Protein AF-A0A1G5U109-F1 (afdb_monomer_lite)

pLDDT: mean 75.83, std 15.38, range [36.56, 93.19]

Radius of gyration: 20.6 Å; chains: 1; bounding box: 77×35×46 Å

Foldseek 3Di:
DDPPDDDADQQFDLWPDCVRPVPTDDDVPDDDDPVNVVVSVVRGHDLVRRDPVRLVVLQVCLQVAQEAEAADDDPPVSVLPSRFPADPPDAARNHAYEYEDAPDDPVSVVVSLVSCCNRRNYDSVRHYYDHDHRVVCCVVCVVVVPDDDDDPPPPDDDDDDDD

Sequence (163 aa):
MVKGIEIYHPYGMVESLPFICQERGVGFGATLHATKLMDLTSQIKTFAEETDEGSSGIRKRIKEARQLVFLGFAFHPMNMELLLPSFATVGVTDSRVFAATSGLSSSDKEIISKDLVARGGLDEQNVELASSTCARFFRDYRRTLFFVRSRKKVFGVPSVGGA

Secondary structure (DSSP, 8-state):
--TT-----TTB-SS--TTT-TTSPPPTTPPPPHHHHHHHHTTBPPGGG--HHHHHHHHHHHHH-SEEEE-SS---HHHHHHHSPSS--S--B--EEEEE-TT--HHHHHHHHHHHHHHHTB-GGGEEEESS-HHHHHHHHHHHHH-----------------

Structure (mmCIF, N/CA/C/O backbone):
data_AF-A0A1G5U109-F1
#
_entry.id   AF-A0A1G5U109-F1
#
loop_
_atom_site.group_PDB
_atom_site.id
_atom_site.type_symbol
_atom_site.label_atom_id
_atom_site.label_alt_id
_atom_site.label_comp_id
_atom_site.label_asym_id
_atom_site.label_entity_id
_atom_site.label_seq_id
_atom_site.pdbx_PDB_ins_code
_atom_site.Cartn_x
_atom_site.Cartn_y
_atom_site.Cartn_z
_atom_site.occupancy
_atom_site.B_iso_or_equiv
_atom_site.auth_seq_id
_atom_site.auth_comp_id
_atom_site.auth_asym_id
_atom_site.auth_atom_id
_atom_site.pdbx_PDB_model_num
ATOM 1 N N . MET A 1 1 ? 2.000 -23.331 -5.065 1.00 43.34 1 MET A N 1
ATOM 2 C CA . MET A 1 1 ? 1.536 -22.348 -6.068 1.00 43.34 1 MET A CA 1
ATOM 3 C C . MET A 1 1 ? 0.267 -21.705 -5.530 1.00 43.34 1 MET A C 1
ATOM 5 O O . MET A 1 1 ? -0.640 -22.453 -5.185 1.00 43.34 1 MET A O 1
ATOM 9 N N . VAL A 1 2 ? 0.193 -20.379 -5.392 1.00 46.53 2 VAL A N 1
ATOM 10 C CA . VAL A 1 2 ? -1.056 -19.728 -4.956 1.00 46.53 2 VAL A CA 1
ATOM 11 C C . VAL A 1 2 ? -1.860 -19.374 -6.206 1.00 46.53 2 VAL A C 1
ATOM 13 O O . VAL A 1 2 ? -1.650 -18.332 -6.815 1.00 46.53 2 VAL A O 1
ATOM 16 N N . LYS A 1 3 ? -2.713 -20.298 -6.658 1.00 55.03 3 LYS A N 1
ATOM 17 C CA . LYS A 1 3 ? -3.695 -20.013 -7.715 1.00 55.03 3 LYS A CA 1
ATOM 18 C C . LYS A 1 3 ? -4.796 -19.120 -7.124 1.00 55.03 3 LYS A C 1
ATOM 20 O O . LYS A 1 3 ? -5.224 -19.369 -6.001 1.00 55.03 3 LYS A O 1
ATOM 25 N N . GLY A 1 4 ? -5.252 -18.113 -7.873 1.00 72.31 4 GLY A N 1
ATOM 26 C CA . GLY A 1 4 ? -6.389 -17.262 -7.483 1.00 72.31 4 GLY A CA 1
ATOM 27 C C . GLY A 1 4 ? -6.050 -15.913 -6.835 1.00 72.31 4 GLY A C 1
ATOM 28 O O . GLY A 1 4 ? -6.930 -15.325 -6.216 1.00 72.31 4 GLY A O 1
ATOM 29 N N . ILE A 1 5 ? -4.813 -15.415 -6.962 1.00 80.88 5 ILE A N 1
ATOM 30 C CA . ILE A 1 5 ? -4.470 -14.028 -6.602 1.00 80.88 5 ILE A CA 1
ATOM 31 C C . ILE A 1 5 ? -4.569 -13.155 -7.854 1.00 80.88 5 ILE A C 1
ATOM 33 O O . ILE A 1 5 ? -3.919 -13.439 -8.858 1.00 80.88 5 ILE A O 1
ATOM 37 N N . GLU A 1 6 ? -5.364 -12.092 -7.774 1.00 83.88 6 GLU A N 1
ATOM 38 C CA . GLU A 1 6 ? -5.406 -11.026 -8.776 1.00 83.88 6 GLU A CA 1
ATOM 39 C C . GLU A 1 6 ? -4.300 -10.009 -8.455 1.00 83.88 6 GLU A C 1
ATOM 41 O O . GLU A 1 6 ? -4.224 -9.513 -7.329 1.00 83.88 6 GLU A O 1
ATOM 46 N N . ILE A 1 7 ? -3.412 -9.741 -9.415 1.00 83.44 7 ILE A N 1
ATOM 47 C CA . ILE A 1 7 ? -2.282 -8.817 -9.249 1.00 83.44 7 ILE A CA 1
ATOM 48 C C . ILE A 1 7 ? -2.497 -7.627 -10.178 1.00 83.44 7 ILE A C 1
ATOM 50 O O . ILE A 1 7 ? -2.664 -7.799 -11.383 1.00 83.44 7 ILE A O 1
ATOM 54 N N . TYR A 1 8 ? -2.466 -6.426 -9.607 1.00 84.44 8 TYR A N 1
ATOM 55 C CA . TYR A 1 8 ? -2.546 -5.177 -10.352 1.00 84.44 8 TYR A CA 1
ATOM 56 C C . TYR A 1 8 ? -1.155 -4.555 -10.495 1.00 84.44 8 TYR A C 1
ATOM 58 O O . TYR A 1 8 ? -0.372 -4.540 -9.544 1.00 84.44 8 TYR A O 1
ATOM 66 N N . HIS A 1 9 ? -0.873 -4.008 -11.677 1.00 83.50 9 HIS A N 1
ATOM 67 C CA . HIS A 1 9 ? 0.390 -3.352 -12.015 1.00 83.50 9 HIS A CA 1
ATOM 68 C C . HIS A 1 9 ? 0.122 -1.895 -12.434 1.00 83.50 9 HIS A C 1
ATOM 70 O O . HIS A 1 9 ? 0.058 -1.622 -13.633 1.00 83.50 9 HIS A O 1
ATOM 76 N N . PRO A 1 10 ? -0.086 -0.963 -11.479 1.00 77.56 10 PRO A N 1
ATOM 77 C CA . PRO A 1 10 ? -0.454 0.419 -11.802 1.00 77.56 10 PRO A CA 1
ATOM 78 C C . PRO A 1 10 ? 0.566 1.108 -12.717 1.00 77.56 10 PRO A C 1
ATOM 80 O O . PRO A 1 10 ? 0.202 1.698 -13.728 1.00 77.56 10 PRO A O 1
ATOM 83 N N . TYR A 1 11 ? 1.853 0.908 -12.427 1.00 79.56 11 TYR A N 1
ATOM 84 C CA . TYR A 1 11 ? 2.975 1.425 -13.217 1.00 79.56 11 TYR A CA 1
ATOM 85 C C . TYR A 1 11 ? 3.353 0.529 -14.404 1.00 79.56 11 TYR A C 1
ATOM 87 O O . TYR A 1 11 ? 4.442 0.644 -14.962 1.00 79.56 11 TYR A O 1
ATOM 95 N N . GLY A 1 12 ? 2.470 -0.390 -14.790 1.00 78.25 12 GLY A N 1
ATOM 96 C CA . GLY A 1 12 ? 2.745 -1.364 -15.832 1.00 78.25 12 GLY A CA 1
ATOM 97 C C . GLY A 1 12 ? 3.733 -2.453 -15.407 1.00 78.25 12 GLY A C 1
ATOM 98 O O . GLY A 1 12 ? 4.039 -2.645 -14.227 1.00 78.25 12 GLY A O 1
ATOM 99 N N . MET A 1 13 ? 4.179 -3.230 -16.385 1.00 76.06 13 MET A N 1
ATOM 100 C CA . MET A 1 13 ? 4.967 -4.441 -16.180 1.00 76.06 13 MET A CA 1
ATOM 101 C C . MET A 1 13 ? 6.058 -4.498 -17.239 1.00 76.06 13 MET A C 1
ATOM 103 O O . MET A 1 13 ? 5.777 -4.335 -18.414 1.00 76.06 13 MET A O 1
ATOM 107 N N . VAL A 1 14 ? 7.295 -4.765 -16.828 1.00 75.12 14 VAL A N 1
ATOM 108 C CA . VAL A 1 14 ? 8.406 -4.929 -17.775 1.00 75.12 14 VAL A CA 1
ATOM 109 C C . VAL A 1 14 ? 8.291 -6.272 -18.497 1.00 75.12 14 VAL A C 1
ATOM 111 O O . VAL A 1 14 ? 8.303 -6.324 -19.716 1.00 75.12 14 VAL A O 1
ATOM 114 N N . GLU A 1 15 ? 8.140 -7.359 -17.742 1.00 72.50 15 GLU A N 1
ATOM 115 C CA . GLU A 1 15 ? 7.881 -8.709 -18.246 1.00 72.50 15 GLU A CA 1
ATOM 116 C C . GLU A 1 15 ? 7.134 -9.506 -17.173 1.00 72.50 15 GLU A C 1
ATOM 118 O O . GLU A 1 15 ? 7.148 -9.165 -15.983 1.00 72.50 15 GLU A O 1
ATOM 123 N N . SER A 1 16 ? 6.518 -10.612 -17.584 1.00 69.88 16 SER A N 1
ATOM 124 C CA . SER A 1 16 ? 5.979 -11.578 -16.627 1.00 69.88 16 SER A CA 1
ATOM 125 C C . SER A 1 16 ? 7.098 -12.164 -15.768 1.00 69.88 16 SER A C 1
ATOM 127 O O . SER A 1 16 ? 8.177 -12.492 -16.263 1.00 69.88 16 SER A O 1
ATOM 129 N N . LEU A 1 17 ? 6.837 -12.335 -14.469 1.00 68.75 17 LEU A N 1
ATOM 130 C CA . LEU A 1 17 ? 7.807 -12.971 -13.579 1.00 68.75 17 LEU A CA 1
ATOM 131 C C . LEU A 1 17 ? 8.136 -14.382 -14.107 1.00 68.75 17 LEU A C 1
ATOM 133 O O . LEU A 1 17 ? 7.219 -15.071 -14.563 1.00 68.75 17 LEU A O 1
ATOM 137 N N . PRO A 1 18 ? 9.391 -14.861 -14.010 1.00 63.91 18 PRO A N 1
ATOM 138 C CA . PRO A 1 18 ? 9.800 -16.142 -14.602 1.00 63.91 18 PRO A CA 1
ATOM 139 C C . PRO A 1 18 ? 8.983 -17.344 -14.108 1.00 63.91 18 PRO A C 1
ATOM 141 O O . PRO A 1 18 ? 8.821 -18.336 -14.809 1.00 63.91 18 PRO A O 1
ATOM 144 N N . PHE A 1 19 ? 8.441 -17.253 -12.892 1.00 65.94 19 PHE A N 1
ATOM 145 C CA . PHE A 1 19 ? 7.576 -18.271 -12.294 1.00 65.94 19 PHE A CA 1
ATOM 146 C C . PHE A 1 19 ? 6.082 -18.115 -12.647 1.00 65.94 19 PHE A C 1
ATOM 148 O O . PHE A 1 19 ? 5.278 -18.959 -12.258 1.00 65.94 19 PHE A O 1
ATOM 155 N N . ILE A 1 20 ? 5.708 -17.041 -13.349 1.00 64.94 20 ILE A N 1
ATOM 156 C CA . ILE A 1 20 ? 4.374 -16.791 -13.917 1.00 64.94 20 ILE A CA 1
ATOM 157 C C . ILE A 1 20 ? 4.364 -17.163 -15.405 1.00 64.94 20 ILE A C 1
ATOM 159 O O . ILE A 1 20 ? 3.431 -17.821 -15.854 1.00 64.94 20 ILE A O 1
ATOM 163 N N . CYS A 1 21 ? 5.405 -16.791 -16.158 1.00 61.16 21 CYS A N 1
ATOM 164 C CA . CYS A 1 21 ? 5.563 -17.153 -17.566 1.00 61.16 21 CYS A CA 1
ATOM 165 C C . CYS A 1 21 ? 7.049 -17.372 -17.887 1.00 61.16 21 CYS A C 1
ATOM 167 O O . CYS A 1 21 ? 7.840 -16.431 -17.853 1.00 61.16 21 CYS A O 1
ATOM 169 N N . GLN A 1 22 ? 7.432 -18.616 -18.188 1.00 59.34 22 GLN A N 1
ATOM 170 C CA . GLN A 1 22 ? 8.835 -18.991 -18.418 1.00 59.34 22 GLN A CA 1
ATOM 171 C C . GLN A 1 22 ? 9.372 -18.552 -19.789 1.00 59.34 22 GLN A C 1
ATOM 173 O O . GLN A 1 22 ? 10.582 -18.472 -19.966 1.00 59.34 22 GLN A O 1
ATOM 178 N N . GLU A 1 23 ? 8.499 -18.239 -20.748 1.00 59.47 23 GLU A N 1
ATOM 179 C CA . GLU A 1 23 ? 8.894 -18.055 -22.153 1.00 59.47 23 GLU A CA 1
ATOM 180 C C . GLU A 1 23 ? 9.241 -16.609 -22.540 1.00 59.47 23 GLU A C 1
ATOM 182 O O . GLU A 1 23 ? 9.745 -16.381 -23.636 1.00 59.47 23 GLU A O 1
ATOM 187 N N . ARG A 1 24 ? 8.974 -15.616 -21.676 1.00 61.84 24 ARG A N 1
ATOM 188 C CA . ARG A 1 24 ? 9.117 -14.186 -22.035 1.00 61.84 24 ARG A CA 1
ATOM 189 C C . ARG A 1 24 ? 10.057 -13.374 -21.140 1.00 61.84 24 ARG A C 1
ATOM 191 O O . ARG A 1 24 ? 10.303 -12.210 -21.417 1.00 61.84 24 ARG A O 1
ATOM 198 N N . GLY A 1 25 ? 10.641 -13.971 -20.104 1.00 67.38 25 GLY A N 1
ATOM 199 C CA . GLY A 1 25 ? 11.521 -13.247 -19.184 1.00 67.38 25 GLY A CA 1
ATOM 200 C C . GLY A 1 25 ? 12.867 -12.857 -19.807 1.00 67.38 25 GLY A C 1
ATOM 201 O O . GLY A 1 25 ? 13.538 -13.682 -20.423 1.00 67.38 25 GLY A O 1
ATOM 202 N N . VAL A 1 26 ? 13.308 -11.618 -19.581 1.00 74.88 26 VAL A N 1
ATOM 203 C CA . VAL A 1 26 ? 14.705 -11.226 -19.813 1.00 74.88 26 VAL A CA 1
ATOM 204 C C . VAL A 1 26 ? 15.536 -11.595 -18.588 1.00 74.88 26 VAL A C 1
ATOM 206 O O . VAL A 1 26 ? 15.215 -11.200 -17.466 1.00 74.88 26 VAL A O 1
ATOM 209 N N . GLY A 1 27 ? 16.615 -12.349 -18.797 1.00 74.38 27 GLY A N 1
ATOM 210 C CA . GLY A 1 27 ? 17.556 -12.693 -17.733 1.00 74.38 27 GLY A CA 1
ATOM 211 C C . GLY A 1 27 ? 18.266 -11.460 -17.172 1.00 74.38 27 GLY A C 1
ATOM 212 O O . GLY A 1 27 ? 18.607 -10.531 -17.904 1.00 74.38 27 GLY A O 1
ATOM 213 N N . PHE A 1 28 ? 18.525 -11.453 -15.865 1.00 77.12 28 PHE A N 1
ATOM 214 C CA . PHE A 1 28 ? 19.318 -10.393 -15.248 1.00 77.12 28 PHE A CA 1
ATOM 215 C C . PHE A 1 28 ? 20.715 -10.328 -15.888 1.00 77.12 28 PHE A C 1
ATOM 217 O O . PHE A 1 28 ? 21.387 -11.350 -16.010 1.00 77.12 28 PHE A O 1
ATOM 224 N N . GLY A 1 29 ? 21.140 -9.135 -16.311 1.00 81.25 29 GLY A N 1
ATOM 225 C CA . GLY A 1 29 ? 22.421 -8.933 -16.997 1.00 81.25 29 GLY A CA 1
ATOM 226 C C . GLY A 1 29 ? 22.456 -9.397 -18.459 1.00 81.25 29 GLY A C 1
ATOM 227 O O . GLY A 1 29 ? 23.524 -9.381 -19.066 1.00 81.25 29 GLY A O 1
ATOM 228 N N . ALA A 1 30 ? 21.323 -9.803 -19.040 1.00 83.44 30 ALA A N 1
ATOM 229 C CA . ALA A 1 30 ? 21.264 -10.168 -20.450 1.00 83.44 30 ALA A CA 1
ATOM 230 C C . ALA A 1 30 ? 21.529 -8.955 -21.355 1.00 83.44 30 ALA A C 1
ATOM 232 O O . ALA A 1 30 ? 21.052 -7.846 -21.108 1.00 83.44 30 ALA A O 1
ATOM 233 N N . THR A 1 31 ? 22.257 -9.181 -22.446 1.00 85.25 31 THR A N 1
ATOM 234 C CA . THR A 1 31 ? 22.422 -8.184 -23.504 1.00 85.25 31 THR A CA 1
ATOM 235 C C . THR A 1 31 ? 21.156 -8.141 -24.351 1.00 85.25 31 THR A C 1
ATOM 237 O O . THR A 1 31 ? 20.778 -9.134 -24.969 1.00 85.25 31 THR A O 1
ATOM 240 N N . LEU A 1 32 ? 20.493 -6.987 -24.370 1.00 84.31 32 LEU A N 1
ATOM 241 C CA . LEU A 1 32 ? 19.276 -6.768 -25.142 1.00 84.31 32 LEU A CA 1
ATOM 242 C C . LEU A 1 32 ? 19.555 -5.963 -26.408 1.00 84.31 32 LEU A C 1
ATOM 244 O O . LEU A 1 32 ? 20.345 -5.020 -26.403 1.00 84.31 32 LEU A O 1
ATOM 248 N N . HIS A 1 33 ? 18.837 -6.295 -27.478 1.00 85.50 33 HIS A N 1
ATOM 249 C CA . HIS A 1 33 ? 18.759 -5.437 -28.655 1.00 85.50 33 HIS A CA 1
ATOM 250 C C . HIS A 1 33 ? 17.873 -4.215 -28.385 1.00 85.50 33 HIS A C 1
ATOM 252 O O . HIS A 1 33 ? 16.908 -4.289 -27.621 1.00 85.50 33 HIS A O 1
ATOM 258 N N . ALA A 1 34 ? 18.181 -3.102 -29.058 1.00 85.94 34 ALA A N 1
ATOM 259 C CA . ALA A 1 34 ? 17.488 -1.825 -28.886 1.00 85.94 34 ALA A CA 1
ATOM 260 C C . ALA A 1 34 ? 15.965 -1.933 -29.072 1.00 85.94 34 ALA A C 1
ATOM 262 O O . ALA A 1 34 ? 15.216 -1.343 -28.303 1.00 85.94 34 ALA A O 1
ATOM 263 N N . THR A 1 35 ? 15.505 -2.739 -30.030 1.00 85.12 35 THR A N 1
ATOM 264 C CA . THR A 1 35 ? 14.075 -2.977 -30.284 1.00 85.12 35 THR A CA 1
ATOM 265 C C . THR A 1 35 ? 13.374 -3.599 -29.079 1.00 85.12 35 THR A C 1
ATOM 267 O O . THR A 1 35 ? 12.384 -3.062 -28.596 1.00 85.12 35 THR A O 1
ATOM 270 N N . LYS A 1 36 ? 13.949 -4.665 -28.510 1.00 82.31 36 LYS A N 1
ATOM 271 C CA . LYS A 1 36 ? 13.405 -5.317 -27.313 1.00 82.31 36 LYS A CA 1
ATOM 272 C C . LYS A 1 36 ? 13.441 -4.385 -26.102 1.00 82.31 36 LYS A C 1
ATOM 274 O O . LYS A 1 36 ? 12.520 -4.414 -25.298 1.00 82.31 36 LYS A O 1
ATOM 279 N N . LEU A 1 37 ? 14.469 -3.545 -25.965 1.00 85.25 37 LEU A N 1
ATOM 280 C CA . LEU A 1 37 ? 14.509 -2.545 -24.897 1.00 85.25 37 LEU A CA 1
ATOM 281 C C . LEU A 1 37 ? 13.372 -1.524 -25.045 1.00 85.25 37 LEU A C 1
ATOM 283 O O . LEU A 1 37 ? 12.691 -1.244 -24.062 1.00 85.25 37 LEU A O 1
ATOM 287 N N . MET A 1 38 ? 13.130 -1.024 -26.261 1.00 85.19 38 MET A N 1
ATOM 288 C CA . MET A 1 38 ? 12.021 -0.105 -26.529 1.00 85.19 38 MET A CA 1
ATOM 289 C C . MET A 1 38 ? 10.669 -0.739 -26.182 1.00 85.19 38 MET A C 1
ATOM 291 O O . MET A 1 38 ? 9.893 -0.132 -25.440 1.00 85.19 38 MET A O 1
ATOM 295 N N . ASP A 1 39 ? 10.431 -1.984 -26.604 1.00 83.75 39 ASP A N 1
ATOM 296 C CA . ASP A 1 39 ? 9.198 -2.720 -26.292 1.00 83.75 39 ASP A CA 1
ATOM 297 C C . ASP A 1 39 ? 8.969 -2.848 -24.779 1.00 83.75 39 ASP A C 1
ATOM 299 O O . ASP A 1 39 ? 7.856 -2.662 -24.290 1.00 83.75 39 ASP A O 1
ATOM 303 N N . LEU A 1 40 ? 10.022 -3.137 -24.011 1.00 83.00 40 LEU A N 1
ATOM 304 C CA . LEU A 1 40 ? 9.948 -3.257 -22.552 1.00 83.00 40 LEU A CA 1
ATOM 305 C C . LEU A 1 40 ? 9.671 -1.914 -21.881 1.00 83.00 40 LEU A C 1
ATOM 307 O O . LEU A 1 40 ? 8.834 -1.829 -20.985 1.00 83.00 40 LEU A O 1
ATOM 311 N N . THR A 1 41 ? 10.352 -0.856 -22.324 1.00 83.81 41 THR A N 1
ATOM 312 C CA . THR A 1 41 ? 10.158 0.485 -21.758 1.00 83.81 41 THR A CA 1
ATOM 313 C C . THR A 1 41 ? 8.758 1.026 -22.028 1.00 83.81 41 THR A C 1
ATOM 315 O O . THR A 1 41 ? 8.198 1.673 -21.153 1.00 83.81 41 THR A O 1
ATOM 318 N N . SER A 1 42 ? 8.152 0.688 -23.172 1.00 81.25 42 SER A N 1
ATOM 319 C CA . SER A 1 42 ? 6.786 1.111 -23.520 1.00 81.25 42 SER A CA 1
ATOM 320 C C . SER A 1 42 ? 5.693 0.518 -22.620 1.00 81.25 42 SER A C 1
ATOM 322 O O . SER A 1 42 ? 4.571 1.018 -22.594 1.00 81.25 42 SER A O 1
ATOM 324 N N . GLN A 1 43 ? 6.009 -0.547 -21.876 1.00 79.88 43 GLN A N 1
ATOM 325 C CA . GLN A 1 43 ? 5.081 -1.201 -20.953 1.00 79.88 43 GLN A CA 1
ATOM 326 C C . GLN A 1 43 ? 5.177 -0.658 -19.522 1.00 79.88 43 GLN A C 1
ATOM 328 O O . GLN A 1 43 ? 4.348 -1.014 -18.681 1.00 79.88 43 GLN A O 1
ATOM 333 N N . ILE A 1 44 ? 6.171 0.187 -19.234 1.00 79.75 44 ILE A N 1
ATOM 334 C CA . ILE A 1 44 ? 6.283 0.905 -17.967 1.00 79.75 44 ILE A CA 1
ATOM 335 C C . ILE A 1 44 ? 5.482 2.192 -18.109 1.00 79.75 44 ILE A C 1
ATOM 337 O O . ILE A 1 44 ? 5.729 2.985 -19.012 1.00 79.75 44 ILE A O 1
ATOM 341 N N . LYS A 1 45 ? 4.541 2.409 -17.198 1.00 74.75 45 LYS A N 1
ATOM 342 C CA . LYS A 1 45 ? 3.801 3.665 -17.110 1.00 74.75 45 LYS A CA 1
ATOM 343 C C . LYS A 1 45 ? 4.461 4.560 -16.081 1.00 74.75 45 LYS A C 1
ATOM 345 O O . LYS A 1 45 ? 4.731 4.132 -14.956 1.00 74.75 45 LYS A O 1
ATOM 350 N N . THR A 1 46 ? 4.696 5.807 -16.454 1.00 69.12 46 THR A N 1
ATOM 351 C CA . THR A 1 46 ? 5.094 6.837 -15.498 1.00 69.12 46 THR A CA 1
ATOM 352 C C . THR A 1 46 ? 3.860 7.419 -14.812 1.00 69.12 46 THR A C 1
ATOM 354 O O . THR A 1 46 ? 2.750 7.357 -15.334 1.00 69.12 46 THR A O 1
ATOM 357 N N . PHE A 1 47 ? 4.044 8.005 -13.627 1.00 61.81 47 PHE A N 1
ATOM 358 C CA . PHE A 1 47 ? 2.952 8.608 -12.853 1.00 61.81 47 PHE A CA 1
ATOM 359 C C . PHE A 1 47 ? 2.134 9.640 -13.654 1.00 61.81 47 PHE A C 1
ATOM 361 O O . PHE A 1 47 ? 0.924 9.731 -13.494 1.00 61.81 47 PHE A O 1
ATOM 368 N N . ALA A 1 48 ? 2.776 10.390 -14.556 1.00 59.56 48 ALA A N 1
ATOM 369 C CA . ALA A 1 48 ? 2.106 11.403 -15.374 1.00 59.56 48 ALA A CA 1
ATOM 370 C C . ALA A 1 48 ? 1.215 10.813 -16.485 1.00 59.56 48 ALA A C 1
ATOM 372 O O . ALA A 1 48 ? 0.361 11.512 -17.023 1.00 59.56 48 ALA A O 1
ATOM 373 N N . GLU A 1 49 ? 1.412 9.542 -16.834 1.00 64.69 49 GLU A N 1
ATOM 374 C CA . GLU A 1 49 ? 0.686 8.838 -17.897 1.00 64.69 49 GLU A CA 1
ATOM 375 C C . GLU A 1 49 ? -0.503 8.032 -17.350 1.00 64.69 49 GLU A C 1
ATOM 377 O O . GLU A 1 49 ? -1.153 7.287 -18.094 1.00 64.69 49 GLU A O 1
ATOM 382 N N . GLU A 1 50 ? -0.797 8.153 -16.049 1.00 56.66 50 GLU A N 1
ATOM 383 C CA . GLU A 1 50 ? -1.932 7.478 -15.432 1.00 56.66 50 GLU A CA 1
ATOM 384 C C . GLU A 1 50 ? -3.251 7.981 -16.020 1.00 56.66 50 GLU A C 1
ATOM 386 O O . GLU A 1 50 ? -3.761 9.061 -15.734 1.00 56.66 50 GLU A O 1
ATOM 391 N N . THR A 1 51 ? -3.817 7.126 -16.861 1.00 53.84 51 THR A N 1
ATOM 392 C CA . THR A 1 51 ? -5.207 7.163 -17.291 1.00 53.84 51 THR A CA 1
ATOM 393 C C . THR A 1 51 ? -6.061 6.389 -16.285 1.00 53.84 51 THR A C 1
ATOM 395 O O . THR A 1 51 ? -5.657 5.343 -15.771 1.00 53.84 51 THR A O 1
ATOM 398 N N . ASP A 1 52 ? -7.260 6.913 -16.031 1.00 57.09 52 ASP A N 1
ATOM 399 C CA . ASP A 1 52 ? -8.231 6.504 -14.999 1.00 57.09 52 ASP A CA 1
ATOM 400 C C . ASP A 1 52 ? -8.587 4.994 -15.015 1.00 57.09 52 ASP A C 1
ATOM 402 O O . ASP A 1 52 ? -8.978 4.405 -14.008 1.00 57.09 52 ASP A O 1
ATOM 406 N N . GLU A 1 53 ? -8.396 4.321 -16.153 1.00 57.28 53 GLU A N 1
ATOM 407 C CA . GLU A 1 53 ? -8.745 2.912 -16.379 1.00 57.28 53 GLU A CA 1
ATOM 408 C C . GLU A 1 53 ? -8.039 1.946 -15.404 1.00 57.28 53 GLU A C 1
ATOM 410 O O . GLU A 1 53 ? -8.686 1.090 -14.799 1.00 57.28 53 GLU A O 1
ATOM 415 N N . GLY A 1 54 ? -6.721 2.082 -15.198 1.00 59.97 54 GLY A N 1
ATOM 416 C CA . GLY A 1 54 ? -5.940 1.134 -14.383 1.00 59.97 54 GLY A CA 1
ATOM 417 C C . GLY A 1 54 ? -6.129 1.307 -12.872 1.00 59.97 54 GLY A C 1
ATOM 418 O O . GLY A 1 54 ? -6.172 0.329 -12.121 1.00 59.97 54 GLY A O 1
ATOM 419 N N . SER A 1 55 ? -6.284 2.552 -12.427 1.00 68.69 55 SER A N 1
ATOM 420 C CA . SER A 1 55 ? -6.507 2.908 -11.025 1.00 68.69 55 SER A CA 1
ATOM 421 C C . SER A 1 55 ? -7.954 2.643 -10.592 1.00 68.69 55 SER A C 1
ATOM 423 O O . SER A 1 55 ? -8.187 2.264 -9.440 1.00 68.69 55 SER A O 1
ATOM 425 N N . SER A 1 56 ? -8.928 2.734 -11.508 1.00 71.88 56 SER A N 1
ATOM 426 C CA . SER A 1 56 ? -10.347 2.470 -11.218 1.00 71.88 56 SER A CA 1
ATOM 427 C C . SER A 1 56 ? -10.604 1.053 -10.681 1.00 71.88 56 SER A C 1
ATOM 429 O O . SER A 1 56 ? -11.325 0.883 -9.692 1.00 71.88 56 SER A O 1
ATOM 431 N N . GLY A 1 57 ? -9.967 0.034 -11.272 1.00 79.31 57 GLY A N 1
ATOM 432 C CA . GLY A 1 57 ? -10.084 -1.360 -10.837 1.00 79.31 57 GLY A CA 1
ATOM 433 C C . GLY A 1 57 ? -9.522 -1.575 -9.432 1.00 79.31 57 GLY A C 1
ATOM 434 O O . GLY A 1 57 ? -10.178 -2.183 -8.583 1.00 79.31 57 GLY A O 1
ATOM 435 N N . ILE A 1 58 ? -8.353 -0.995 -9.154 1.00 83.25 58 ILE A N 1
ATOM 436 C CA . ILE A 1 58 ? -7.693 -1.060 -7.844 1.00 83.25 58 ILE A CA 1
ATOM 437 C C . ILE A 1 58 ? -8.561 -0.392 -6.775 1.00 83.25 58 ILE A C 1
ATOM 439 O O . ILE A 1 58 ? -8.863 -1.008 -5.752 1.00 83.25 58 ILE A O 1
ATOM 443 N N . ARG A 1 59 ? -9.030 0.833 -7.036 1.00 82.44 59 ARG A N 1
ATOM 444 C CA . ARG A 1 59 ? -9.889 1.598 -6.119 1.00 82.44 59 ARG A CA 1
ATOM 445 C C . ARG A 1 59 ? -11.192 0.861 -5.822 1.00 82.44 59 ARG A C 1
ATOM 447 O O . ARG A 1 59 ? -11.614 0.797 -4.667 1.00 82.44 59 ARG A O 1
ATOM 454 N N . LYS A 1 60 ? -11.806 0.238 -6.836 1.00 83.12 60 LYS A N 1
ATOM 455 C CA . LYS A 1 60 ? -12.995 -0.606 -6.651 1.00 83.12 60 LYS A CA 1
ATOM 456 C C . LYS A 1 60 ? -12.708 -1.787 -5.723 1.00 83.12 60 LYS A C 1
ATOM 458 O O . LYS A 1 60 ? -13.477 -2.020 -4.793 1.00 83.12 60 LYS A O 1
ATOM 463 N N . ARG A 1 61 ? -11.601 -2.509 -5.933 1.00 85.69 61 ARG A N 1
ATOM 464 C CA . ARG A 1 61 ? -11.218 -3.629 -5.058 1.00 85.69 61 ARG A CA 1
ATOM 465 C C . ARG A 1 61 ? -10.929 -3.181 -3.637 1.00 85.69 61 ARG A C 1
ATOM 467 O O . ARG A 1 61 ? -11.387 -3.840 -2.712 1.00 85.69 61 ARG A O 1
ATOM 474 N N . ILE A 1 62 ? -10.226 -2.066 -3.462 1.00 84.44 62 ILE A N 1
ATOM 475 C CA . ILE A 1 62 ? -9.935 -1.497 -2.142 1.00 84.44 62 ILE A CA 1
ATOM 476 C C . ILE A 1 62 ? -11.232 -1.161 -1.405 1.00 84.44 62 ILE A C 1
ATOM 478 O O . ILE A 1 62 ? -11.381 -1.524 -0.243 1.00 84.44 62 ILE A O 1
ATOM 482 N N . LYS A 1 63 ? -12.204 -0.557 -2.096 1.00 82.19 63 LYS A N 1
ATOM 483 C CA . LYS A 1 63 ? -13.520 -0.230 -1.533 1.00 82.19 63 LYS A CA 1
ATOM 484 C C . LYS A 1 63 ? -14.330 -1.464 -1.113 1.00 82.19 63 LYS A C 1
ATOM 486 O O . LYS A 1 63 ? -15.078 -1.410 -0.142 1.00 82.19 63 LYS A O 1
ATOM 491 N N . GLU A 1 64 ? -14.233 -2.560 -1.861 1.00 83.94 64 GLU A N 1
ATOM 492 C CA . GLU A 1 64 ? -14.960 -3.811 -1.588 1.00 83.94 64 GLU A CA 1
ATOM 493 C C . GLU A 1 64 ? -14.232 -4.727 -0.584 1.00 83.94 64 GLU A C 1
ATOM 495 O O . GLU A 1 64 ? -14.820 -5.678 -0.053 1.00 83.94 64 GLU A O 1
ATOM 500 N N . ALA A 1 65 ? -12.945 -4.478 -0.334 1.00 85.25 65 ALA A N 1
ATOM 501 C CA . ALA A 1 65 ? -12.104 -5.341 0.474 1.00 85.25 65 ALA A CA 1
ATOM 502 C C . ALA A 1 65 ? -12.440 -5.215 1.958 1.00 85.25 65 ALA A C 1
ATOM 504 O O . ALA A 1 65 ? -12.243 -4.188 2.581 1.00 85.25 65 ALA A O 1
ATOM 505 N N . ARG A 1 66 ? -12.830 -6.327 2.581 1.00 87.69 66 ARG A N 1
ATOM 506 C CA . ARG A 1 66 ? -13.085 -6.382 4.033 1.00 87.69 66 ARG A CA 1
ATOM 507 C C . ARG A 1 66 ? -11.834 -6.202 4.889 1.00 87.69 66 ARG A C 1
ATOM 509 O O . ARG A 1 66 ? -11.929 -5.982 6.096 1.00 87.69 66 ARG A O 1
ATOM 516 N N . GLN A 1 67 ? -10.675 -6.433 4.289 1.00 89.38 67 GLN A N 1
ATOM 517 C CA . GLN A 1 67 ? -9.394 -6.359 4.955 1.00 89.38 67 GLN A CA 1
ATOM 518 C C . GLN A 1 67 ? -8.348 -5.869 3.964 1.00 89.38 67 GLN A C 1
ATOM 520 O O . GLN A 1 67 ? -8.174 -6.468 2.902 1.00 89.38 67 GLN A O 1
ATOM 525 N N . LEU A 1 68 ? -7.657 -4.799 4.337 1.00 89.50 68 LEU A N 1
ATOM 526 C CA . LEU A 1 68 ? -6.558 -4.206 3.590 1.00 89.50 68 LEU A CA 1
ATOM 527 C C . LEU A 1 68 ? -5.265 -4.444 4.361 1.00 89.50 68 LEU A C 1
ATOM 529 O O . LEU A 1 68 ? -5.215 -4.281 5.581 1.00 89.50 68 LEU A O 1
ATOM 533 N N . VAL A 1 69 ? -4.219 -4.855 3.649 1.00 91.25 69 VAL A N 1
ATOM 534 C CA . VAL A 1 69 ? -2.907 -5.111 4.242 1.00 91.25 69 VAL A CA 1
ATOM 535 C C . VAL A 1 69 ? -1.851 -4.385 3.420 1.00 91.25 69 VAL A C 1
ATOM 537 O O . VAL A 1 69 ? -1.614 -4.741 2.268 1.00 91.25 69 VAL A O 1
ATOM 540 N N . PHE A 1 70 ? -1.214 -3.380 4.015 1.00 90.06 70 PHE A N 1
ATOM 541 C CA . PHE A 1 70 ? -0.132 -2.615 3.401 1.00 90.06 70 PHE A 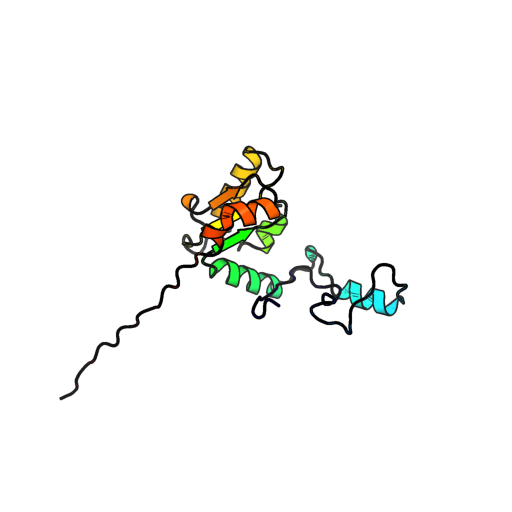CA 1
ATOM 542 C C . PHE A 1 70 ? 1.220 -3.209 3.818 1.00 90.06 70 PHE A C 1
ATOM 544 O O . PHE A 1 70 ? 1.564 -3.260 5.003 1.00 90.06 70 PHE A O 1
ATOM 551 N N . LEU A 1 71 ? 1.970 -3.714 2.835 1.00 88.62 71 LEU A N 1
ATOM 552 C CA . LEU A 1 71 ? 3.197 -4.484 3.039 1.00 88.62 71 LEU A CA 1
ATOM 553 C C . LEU A 1 71 ? 4.358 -3.849 2.292 1.00 88.62 71 LEU A C 1
ATOM 555 O O . LEU A 1 71 ? 4.432 -3.912 1.066 1.00 88.62 71 LEU A O 1
ATOM 559 N N . GLY A 1 72 ? 5.301 -3.293 3.046 1.00 73.19 72 GLY A N 1
ATOM 560 C CA . GLY A 1 72 ? 6.344 -2.466 2.457 1.00 73.19 72 GLY A CA 1
ATOM 561 C C . GLY A 1 72 ? 5.733 -1.183 1.897 1.00 73.19 72 GLY A C 1
ATOM 562 O O . GLY A 1 72 ? 4.518 -1.036 1.866 1.00 73.19 72 GLY A O 1
ATOM 563 N N . PHE A 1 73 ? 6.594 -0.277 1.451 1.00 65.75 73 PHE A N 1
ATOM 564 C CA . PHE A 1 73 ? 6.292 1.101 1.059 1.00 65.75 73 PHE A CA 1
ATOM 565 C C . PHE A 1 73 ? 6.245 2.139 2.181 1.00 65.75 73 PHE A C 1
ATOM 567 O O . PHE A 1 73 ? 5.667 1.961 3.251 1.00 65.75 73 PHE A O 1
ATOM 574 N N . ALA A 1 74 ? 6.852 3.280 1.854 1.00 58.91 74 ALA A N 1
ATOM 575 C CA . ALA A 1 74 ? 6.494 4.561 2.422 1.00 58.91 74 ALA A CA 1
ATOM 576 C C . ALA A 1 74 ? 5.078 4.892 1.942 1.00 58.91 74 ALA A C 1
ATOM 578 O O . ALA A 1 74 ? 4.785 4.792 0.746 1.00 58.91 74 ALA A O 1
ATOM 579 N N . PHE A 1 75 ? 4.215 5.297 2.866 1.00 82.00 75 PHE A N 1
ATOM 580 C CA . PHE A 1 75 ? 2.886 5.856 2.618 1.00 82.00 75 PHE A CA 1
ATOM 581 C C . PHE A 1 75 ? 2.989 7.229 1.934 1.00 82.00 75 PHE A C 1
ATOM 583 O O . PHE A 1 75 ? 2.466 8.233 2.402 1.00 82.00 75 PHE A O 1
ATOM 590 N N . HIS A 1 76 ? 3.747 7.289 0.841 1.00 83.00 76 HIS A N 1
ATOM 591 C CA . HIS A 1 76 ? 4.009 8.503 0.104 1.00 83.00 76 HIS A CA 1
ATOM 592 C C . HIS A 1 76 ? 2.684 9.023 -0.471 1.00 83.00 76 HIS A C 1
ATOM 594 O O . HIS A 1 76 ? 1.935 8.215 -1.035 1.00 83.00 76 HIS A O 1
ATOM 600 N N . PRO A 1 77 ? 2.398 10.336 -0.389 1.00 81.25 77 PRO A N 1
ATOM 601 C CA . PRO A 1 77 ? 1.109 10.904 -0.791 1.00 81.25 77 PRO A CA 1
ATOM 602 C C . PRO A 1 77 ? 0.641 10.465 -2.183 1.00 81.25 77 PRO A C 1
ATOM 604 O O . PRO A 1 77 ? -0.516 10.109 -2.366 1.00 81.25 77 PRO A O 1
ATOM 607 N N . MET A 1 78 ? 1.574 10.390 -3.134 1.00 79.19 78 MET A N 1
ATOM 608 C CA . MET A 1 78 ? 1.326 9.958 -4.514 1.00 79.19 78 MET A CA 1
ATOM 609 C C . MET A 1 78 ? 0.791 8.518 -4.624 1.00 79.19 78 MET A C 1
ATOM 611 O O . MET A 1 78 ? -0.147 8.254 -5.368 1.00 79.19 78 MET A O 1
ATOM 615 N N . ASN A 1 79 ? 1.334 7.582 -3.838 1.00 82.69 79 ASN A N 1
ATOM 616 C CA . ASN A 1 79 ? 0.836 6.203 -3.817 1.00 82.69 79 ASN A CA 1
ATOM 617 C C . ASN A 1 79 ? -0.550 6.135 -3.176 1.00 82.69 79 ASN A C 1
ATOM 619 O O . ASN A 1 79 ? -1.386 5.329 -3.574 1.00 82.69 79 ASN A O 1
ATOM 623 N N . MET A 1 80 ? -0.789 6.967 -2.160 1.00 83.94 80 MET A N 1
ATOM 624 C CA . MET A 1 80 ? -2.088 7.025 -1.498 1.00 83.94 80 MET A CA 1
ATOM 625 C C . MET A 1 80 ? -3.152 7.610 -2.427 1.00 83.94 80 MET A C 1
ATOM 627 O O . MET A 1 80 ? -4.266 7.107 -2.438 1.00 83.94 80 MET A O 1
ATOM 631 N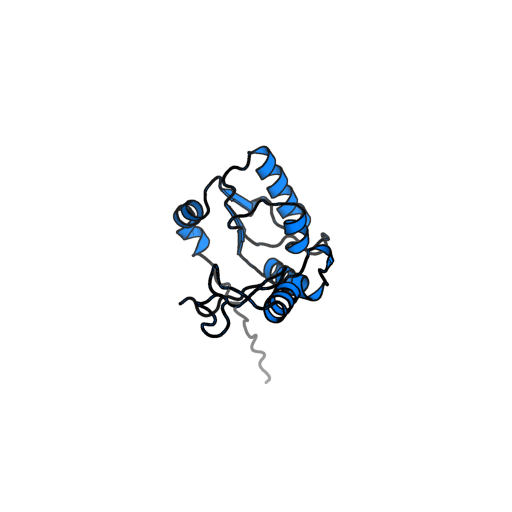 N . GLU A 1 81 ? -2.810 8.605 -3.244 1.00 81.19 81 GLU A N 1
ATOM 632 C CA . GLU A 1 81 ? -3.696 9.150 -4.276 1.00 81.19 81 GLU A CA 1
ATOM 633 C C . GLU A 1 81 ? -4.012 8.132 -5.375 1.00 81.19 81 GLU A C 1
ATOM 635 O O . GLU A 1 81 ? -5.157 8.018 -5.799 1.00 81.19 81 GLU A O 1
ATOM 640 N N . LEU A 1 82 ? -3.036 7.334 -5.801 1.00 80.12 82 LEU A N 1
ATOM 641 C CA . LEU A 1 82 ? -3.267 6.249 -6.752 1.00 80.12 82 LEU A CA 1
ATOM 642 C C . LEU A 1 82 ? -4.249 5.200 -6.195 1.00 80.12 82 LEU A C 1
ATOM 644 O O . LEU A 1 82 ? -5.236 4.838 -6.844 1.00 80.12 82 LEU A O 1
ATOM 648 N N . LEU A 1 83 ? -3.982 4.714 -4.980 1.00 82.19 83 LEU A N 1
ATOM 649 C CA . LEU A 1 83 ? -4.696 3.582 -4.384 1.00 82.19 83 LEU A CA 1
ATOM 650 C C . LEU A 1 83 ? -6.064 3.966 -3.815 1.00 82.19 83 LEU A C 1
ATOM 652 O O . LEU A 1 83 ? -7.020 3.199 -3.933 1.00 82.19 83 LEU A O 1
ATOM 656 N N . LEU A 1 84 ? -6.167 5.124 -3.172 1.00 80.06 84 LEU A N 1
ATOM 657 C CA . LEU A 1 84 ? -7.377 5.543 -2.480 1.00 80.06 84 LEU A CA 1
ATOM 658 C C . LEU A 1 84 ? -8.179 6.486 -3.378 1.00 80.06 84 LEU A C 1
ATOM 660 O O . LEU A 1 84 ? -7.606 7.349 -4.041 1.00 80.06 84 LEU A O 1
ATOM 664 N N . PRO A 1 85 ? -9.510 6.342 -3.427 1.00 68.44 85 PRO A N 1
ATOM 665 C CA . PRO A 1 85 ? -10.332 7.296 -4.144 1.00 68.44 85 PRO A CA 1
ATOM 666 C C . PRO A 1 85 ? -10.174 8.681 -3.508 1.00 68.44 85 PRO A C 1
ATOM 668 O O . PRO A 1 85 ? -10.427 8.871 -2.321 1.00 68.44 85 PRO A O 1
ATOM 671 N N . SER A 1 86 ? -9.800 9.677 -4.304 1.00 61.31 86 SER A N 1
ATOM 672 C CA . SER A 1 86 ? -10.064 11.065 -3.939 1.00 61.31 86 SER A CA 1
ATOM 673 C C . SER A 1 86 ? -11.585 11.207 -3.783 1.00 61.31 86 SER A C 1
ATOM 675 O O . SER A 1 86 ? -12.331 10.631 -4.570 1.00 61.31 86 SER A O 1
ATOM 677 N N . PHE A 1 87 ? -12.047 11.956 -2.780 1.00 52.59 87 PHE A N 1
ATOM 678 C CA . PHE A 1 87 ? -13.463 12.255 -2.493 1.00 52.59 87 PHE A CA 1
ATOM 679 C C . PHE A 1 87 ? -14.226 11.204 -1.661 1.00 52.59 87 PHE A C 1
ATOM 681 O O . PHE A 1 87 ? -14.912 10.337 -2.199 1.00 52.59 87 PHE A O 1
ATOM 688 N N . ALA A 1 88 ? -14.147 11.346 -0.329 1.00 48.50 88 ALA A N 1
ATOM 689 C CA . ALA A 1 88 ? -15.210 11.624 0.668 1.00 48.50 88 ALA A CA 1
ATOM 690 C C . ALA A 1 88 ? -16.708 11.312 0.388 1.00 48.50 88 ALA A C 1
ATOM 692 O O . ALA A 1 88 ? -17.575 11.763 1.132 1.00 48.50 88 ALA A O 1
ATOM 693 N N . THR A 1 89 ? -17.067 10.575 -0.656 1.00 46.97 89 THR A N 1
ATOM 694 C CA . THR A 1 89 ? -18.449 10.480 -1.161 1.00 46.97 89 THR A CA 1
ATOM 695 C C . THR A 1 89 ? -19.131 9.157 -0.843 1.00 46.97 89 THR A C 1
ATOM 697 O O . THR A 1 89 ? -20.275 8.939 -1.238 1.00 46.97 89 THR A O 1
ATOM 700 N N . VAL A 1 90 ? -18.481 8.262 -0.099 1.00 50.50 90 VAL A N 1
ATOM 701 C CA . VAL A 1 90 ? -19.081 6.980 0.273 1.00 50.50 90 VAL A CA 1
ATOM 702 C C . VAL A 1 90 ? -18.750 6.696 1.726 1.00 50.50 90 VAL A C 1
ATOM 704 O O . VAL A 1 90 ? -17.590 6.777 2.114 1.00 50.50 90 VAL A O 1
ATOM 707 N N . GLY A 1 91 ? -19.792 6.438 2.519 1.00 57.31 91 GLY A N 1
ATOM 708 C CA . GLY A 1 91 ? -19.715 6.290 3.970 1.00 57.31 91 GLY A CA 1
ATOM 709 C C . GLY A 1 91 ? -18.642 5.312 4.448 1.00 57.31 91 GLY A C 1
ATOM 710 O O . GLY A 1 91 ? -18.178 4.458 3.692 1.00 57.31 91 GLY A O 1
ATOM 711 N N . VAL A 1 92 ? -18.288 5.464 5.725 1.00 60.50 92 VAL A N 1
ATOM 712 C CA . VAL A 1 92 ? -17.228 4.715 6.406 1.00 60.50 92 VAL A CA 1
ATOM 713 C C . VAL A 1 92 ? -17.310 3.226 6.065 1.00 60.50 92 VAL A C 1
ATOM 715 O O . VAL A 1 92 ? -18.326 2.574 6.321 1.00 60.50 92 VAL A O 1
ATOM 718 N N . THR A 1 93 ? -16.256 2.690 5.453 1.00 69.38 93 THR A N 1
ATOM 719 C CA . THR A 1 93 ? -16.179 1.261 5.147 1.00 69.38 93 THR A CA 1
ATOM 720 C C . THR A 1 93 ? -15.799 0.495 6.418 1.00 69.38 93 THR A C 1
ATOM 722 O O . THR A 1 93 ? -14.904 0.908 7.153 1.00 69.38 93 THR A O 1
ATOM 725 N N . ASP A 1 94 ? -16.433 -0.654 6.663 1.00 79.69 94 ASP A N 1
ATOM 726 C CA . ASP A 1 94 ? -16.129 -1.562 7.792 1.00 79.69 94 ASP A CA 1
ATOM 727 C C . ASP A 1 94 ? -14.861 -2.411 7.527 1.00 79.69 94 ASP A C 1
ATOM 729 O O . ASP A 1 94 ? -14.758 -3.584 7.900 1.00 79.69 94 ASP A O 1
ATOM 733 N N . SER A 1 95 ? -13.917 -1.855 6.766 1.00 85.75 95 SER A N 1
ATOM 734 C CA . SER A 1 95 ? -12.709 -2.547 6.326 1.00 85.75 95 SER A CA 1
ATOM 735 C C . SER A 1 95 ? -11.634 -2.429 7.391 1.00 85.75 95 SER A C 1
ATOM 737 O O . SER A 1 95 ? -11.292 -1.330 7.818 1.00 85.75 95 SER A O 1
ATOM 739 N N . ARG A 1 96 ? -11.053 -3.564 7.788 1.00 90.25 96 ARG A N 1
ATOM 740 C CA . ARG A 1 96 ? -9.909 -3.574 8.710 1.00 90.25 96 ARG A CA 1
ATOM 741 C C . ARG A 1 96 ? -8.619 -3.336 7.949 1.00 90.25 96 ARG A C 1
ATOM 743 O O . ARG A 1 96 ? -8.337 -4.060 6.993 1.00 90.25 96 ARG A O 1
ATOM 750 N N . VAL A 1 97 ? -7.820 -2.380 8.389 1.00 91.25 97 VAL A N 1
ATOM 751 C CA . VAL A 1 97 ? -6.559 -2.018 7.747 1.00 91.25 97 VAL A CA 1
ATOM 752 C C . VAL A 1 97 ? -5.401 -2.366 8.656 1.00 91.25 97 VAL A C 1
ATOM 754 O O . VAL A 1 97 ? -5.355 -1.943 9.803 1.00 91.25 97 VAL A O 1
ATOM 757 N N . PHE A 1 98 ? -4.441 -3.110 8.119 1.00 92.62 98 PHE A N 1
ATOM 758 C CA . PHE A 1 98 ? -3.193 -3.397 8.806 1.00 92.62 98 PHE A CA 1
ATOM 759 C C . PHE A 1 98 ? -2.007 -2.969 7.954 1.00 92.62 98 PHE A C 1
ATOM 761 O O . PHE A 1 98 ? -2.003 -3.184 6.741 1.00 92.62 98 PHE A O 1
ATOM 768 N N . ALA A 1 99 ? -0.975 -2.419 8.580 1.00 92.38 99 ALA A N 1
ATOM 769 C CA . ALA A 1 99 ? 0.217 -1.987 7.868 1.00 92.38 99 ALA A CA 1
ATOM 770 C C . ALA A 1 99 ? 1.509 -2.292 8.614 1.00 92.38 99 ALA A C 1
ATOM 772 O O . ALA A 1 99 ? 1.618 -2.064 9.817 1.00 92.38 99 ALA A O 1
ATOM 773 N N . ALA A 1 100 ? 2.530 -2.710 7.869 1.00 93.12 100 ALA A N 1
ATOM 774 C CA . ALA A 1 100 ? 3.900 -2.763 8.362 1.00 93.12 100 ALA A CA 1
ATOM 775 C C . ALA A 1 100 ? 4.606 -1.418 8.109 1.00 93.12 100 ALA A C 1
ATOM 777 O O . ALA A 1 100 ? 4.843 -1.042 6.965 1.00 93.12 100 ALA A O 1
ATOM 778 N N . THR A 1 101 ? 4.982 -0.707 9.174 1.00 92.12 101 THR A N 1
ATOM 779 C CA . THR A 1 101 ? 5.591 0.637 9.132 1.00 92.12 101 THR A CA 1
ATOM 780 C C . THR A 1 101 ? 7.021 0.629 9.684 1.00 92.12 101 THR A C 1
ATOM 782 O O . THR A 1 101 ? 7.351 1.365 10.620 1.00 92.12 101 THR A O 1
ATOM 785 N N . SER A 1 102 ? 7.869 -0.272 9.180 1.00 90.75 102 SER A N 1
ATOM 786 C CA . SER A 1 102 ? 9.269 -0.374 9.613 1.00 90.75 102 SER A CA 1
ATOM 787 C C . SER A 1 102 ? 10.014 0.942 9.379 1.00 90.75 102 SER A C 1
ATOM 789 O O . SER A 1 102 ? 10.052 1.430 8.256 1.00 90.75 102 SER A O 1
ATOM 791 N N . GLY A 1 103 ? 10.641 1.489 10.423 1.00 87.81 103 GLY A N 1
ATOM 792 C CA . GLY A 1 103 ? 11.462 2.703 10.323 1.00 87.81 103 GLY A CA 1
ATOM 793 C C . GLY A 1 103 ? 10.694 4.029 10.302 1.00 87.81 103 GLY A C 1
ATOM 794 O O . GLY A 1 103 ? 11.338 5.069 10.255 1.00 87.81 103 GLY A O 1
ATOM 795 N N . LEU A 1 104 ? 9.357 4.021 10.378 1.00 88.56 104 LEU A N 1
ATOM 796 C CA . LEU A 1 104 ? 8.568 5.255 10.480 1.00 88.56 104 LEU A CA 1
ATOM 797 C C . LEU A 1 104 ? 8.473 5.751 11.926 1.00 88.56 104 LEU A C 1
ATOM 799 O O . LEU A 1 104 ? 8.298 4.955 12.864 1.00 88.56 104 LEU A O 1
ATOM 803 N N . SER A 1 105 ? 8.542 7.072 12.092 1.00 90.62 105 SER A N 1
ATOM 804 C CA . SER A 1 105 ? 8.351 7.735 13.382 1.00 90.62 105 SER A CA 1
ATOM 805 C C . SER A 1 105 ? 6.894 7.630 13.856 1.00 90.62 105 SER A C 1
ATOM 807 O O . SER A 1 105 ? 5.994 7.257 13.099 1.00 90.62 105 SER A O 1
ATOM 809 N N . SER A 1 106 ? 6.637 7.932 15.131 1.00 90.25 106 SER A N 1
ATOM 810 C CA . SER A 1 106 ? 5.264 7.965 15.655 1.00 90.25 106 SER A CA 1
ATOM 811 C C . SER A 1 106 ? 4.425 9.075 15.014 1.00 90.25 106 SER A C 1
ATOM 813 O O . SER A 1 106 ? 3.257 8.843 14.722 1.00 90.25 106 SER A O 1
ATOM 815 N N . SER A 1 107 ? 5.024 10.236 14.731 1.00 91.06 107 SER A N 1
ATOM 816 C CA . SER A 1 107 ? 4.354 11.342 14.037 1.00 91.06 107 SER A CA 1
ATOM 817 C C . SER A 1 107 ? 3.981 10.976 12.602 1.00 91.06 107 SER A C 1
ATOM 819 O O . SER A 1 107 ? 2.867 11.265 12.175 1.00 91.06 107 SER A O 1
ATOM 821 N N . ASP A 1 108 ? 4.858 10.272 11.878 1.00 89.62 108 ASP A N 1
ATOM 822 C CA . ASP A 1 108 ? 4.541 9.830 10.514 1.00 89.62 108 ASP A CA 1
ATOM 823 C C . ASP A 1 108 ? 3.375 8.843 10.520 1.00 89.62 108 ASP A C 1
ATOM 825 O O . ASP A 1 108 ? 2.476 8.944 9.694 1.00 89.62 108 ASP A O 1
ATOM 829 N N . LYS A 1 109 ? 3.340 7.912 11.482 1.00 90.88 109 LYS A N 1
ATOM 830 C CA . LYS A 1 109 ? 2.217 6.970 11.629 1.00 90.88 109 LYS A CA 1
ATOM 831 C C . LYS A 1 109 ? 0.901 7.688 11.898 1.00 90.88 109 LYS A C 1
ATOM 833 O O . LYS A 1 109 ? -0.121 7.281 11.360 1.00 90.88 109 LYS A O 1
ATOM 838 N N . GLU A 1 110 ? 0.918 8.751 12.695 1.00 91.19 110 GLU A N 1
ATOM 839 C CA . GLU A 1 110 ? -0.284 9.539 12.958 1.00 91.19 110 GLU A CA 1
ATOM 840 C C . GLU A 1 110 ? -0.794 10.234 11.688 1.00 91.19 110 GLU A C 1
ATOM 842 O O . GLU A 1 110 ? -1.987 10.178 11.391 1.00 91.19 110 GLU A O 1
ATOM 847 N N . ILE A 1 111 ? 0.106 10.830 10.901 1.00 90.06 111 ILE A N 1
ATOM 848 C CA . ILE A 1 111 ? -0.235 11.448 9.610 1.00 90.06 111 ILE A CA 1
ATOM 849 C C . ILE A 1 111 ? -0.812 10.398 8.656 1.00 90.06 111 ILE A C 1
ATOM 851 O O . ILE A 1 111 ? -1.863 10.613 8.059 1.00 90.06 111 ILE A O 1
ATOM 855 N N . ILE A 1 112 ? -0.176 9.230 8.579 1.00 89.56 112 ILE A N 1
ATOM 856 C CA . ILE A 1 112 ? -0.615 8.115 7.737 1.00 89.56 112 ILE A CA 1
ATOM 857 C C . ILE A 1 112 ? -2.002 7.619 8.141 1.00 89.56 112 ILE A C 1
ATOM 859 O O . ILE A 1 112 ? -2.841 7.386 7.275 1.00 89.56 112 ILE A O 1
ATOM 863 N N . SER A 1 113 ? -2.257 7.466 9.442 1.00 90.31 113 SER A N 1
ATOM 864 C CA . SER A 1 113 ? -3.574 7.066 9.946 1.00 90.31 113 SER A CA 1
ATOM 865 C C . SER A 1 113 ? -4.646 8.067 9.510 1.00 90.31 113 SER A C 1
ATOM 867 O O . SER A 1 113 ? -5.671 7.678 8.949 1.00 90.31 113 SER A O 1
ATOM 869 N N . LYS A 1 114 ? -4.369 9.370 9.659 1.00 88.69 114 LYS A N 1
ATOM 870 C CA . LYS A 1 114 ? -5.271 10.444 9.219 1.00 88.69 114 LYS A CA 1
ATOM 871 C C . LYS A 1 114 ? -5.508 10.418 7.711 1.00 88.69 114 LYS A C 1
ATOM 873 O O . LYS A 1 114 ? -6.652 10.558 7.289 1.00 88.69 114 LYS A O 1
ATOM 878 N N . ASP A 1 115 ? -4.471 10.201 6.904 1.00 86.38 115 ASP A N 1
ATOM 879 C CA . ASP A 1 115 ? -4.602 10.087 5.447 1.00 86.38 115 ASP A CA 1
ATOM 880 C C . ASP A 1 115 ? -5.451 8.874 5.042 1.00 86.38 115 ASP A C 1
ATOM 882 O O . ASP A 1 115 ? -6.326 8.997 4.184 1.00 86.38 115 ASP A O 1
ATOM 886 N N . LEU A 1 116 ? -5.246 7.716 5.677 1.00 86.62 116 LEU A N 1
ATOM 887 C CA . LEU A 1 116 ? -6.039 6.508 5.431 1.00 86.62 116 LEU A CA 1
ATOM 888 C C . LEU A 1 116 ? -7.518 6.730 5.770 1.00 86.62 116 LEU A C 1
ATOM 890 O O . LEU A 1 116 ? -8.388 6.371 4.977 1.00 86.62 116 LEU A O 1
ATOM 894 N N . VAL A 1 117 ? -7.807 7.362 6.907 1.00 86.56 117 VAL A N 1
ATOM 895 C CA . VAL A 1 117 ? -9.174 7.700 7.330 1.00 86.56 117 VAL A CA 1
ATOM 896 C C . VAL A 1 117 ? -9.809 8.698 6.360 1.00 86.56 117 VAL A C 1
ATOM 898 O O . VAL A 1 117 ? -10.876 8.429 5.805 1.00 86.56 117 VAL A O 1
ATOM 901 N N . ALA A 1 118 ? -9.135 9.820 6.097 1.00 83.69 118 ALA A N 1
ATOM 902 C CA . ALA A 1 118 ? -9.679 10.920 5.305 1.00 83.69 118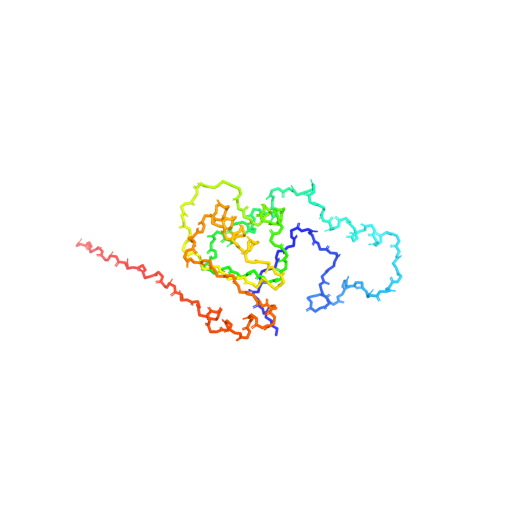 ALA A CA 1
ATOM 903 C C . ALA A 1 118 ? -9.856 10.570 3.819 1.00 83.69 118 ALA A C 1
ATOM 905 O O . ALA A 1 118 ? -10.851 10.961 3.208 1.00 83.69 118 ALA A O 1
ATOM 906 N N . ARG A 1 119 ? -8.903 9.840 3.226 1.00 81.12 119 ARG A N 1
ATOM 907 C CA . ARG A 1 119 ? -8.914 9.489 1.794 1.00 81.12 119 ARG A CA 1
ATOM 908 C C . ARG A 1 119 ? -9.605 8.157 1.536 1.00 81.12 119 ARG A C 1
ATOM 910 O O . ARG A 1 119 ? -10.313 8.010 0.550 1.00 81.12 119 ARG A O 1
ATOM 917 N N . GLY A 1 120 ? -9.409 7.180 2.415 1.00 78.31 120 GLY A N 1
ATOM 918 C CA . GLY A 1 120 ? -9.972 5.841 2.255 1.00 78.31 120 GLY A CA 1
ATOM 919 C C . GLY A 1 120 ? -11.419 5.709 2.725 1.00 78.31 120 GLY A C 1
ATOM 920 O O . GLY A 1 120 ? -12.043 4.689 2.435 1.00 78.31 120 GLY A O 1
ATOM 921 N N . GLY A 1 121 ? -11.955 6.695 3.457 1.00 80.38 121 GLY A N 1
ATOM 922 C CA . GLY A 1 121 ? -13.254 6.562 4.120 1.00 80.38 121 GLY A CA 1
ATOM 923 C C . GLY A 1 121 ? -13.240 5.415 5.134 1.00 80.38 121 GLY A C 1
ATOM 924 O O . GLY A 1 121 ? -14.169 4.611 5.183 1.00 80.38 121 GLY A O 1
ATOM 925 N N . LEU A 1 122 ? -12.143 5.275 5.876 1.00 81.75 122 LEU A N 1
ATOM 926 C CA . LEU A 1 122 ? -11.925 4.192 6.833 1.00 81.75 122 LEU A CA 1
ATOM 927 C C . LEU A 1 122 ? -12.265 4.655 8.248 1.00 81.75 122 LEU A C 1
ATOM 929 O O . LEU A 1 122 ? -12.116 5.831 8.569 1.00 81.75 122 LEU A O 1
ATOM 933 N N . ASP A 1 123 ? -12.700 3.728 9.098 1.00 83.69 123 ASP A N 1
ATOM 934 C CA . ASP A 1 123 ? -12.833 3.999 10.530 1.00 83.69 123 ASP A CA 1
ATOM 935 C C . ASP A 1 123 ? -11.441 3.996 11.173 1.00 83.69 123 ASP A C 1
ATOM 937 O O . ASP A 1 123 ? -10.681 3.042 10.993 1.00 83.69 123 ASP A O 1
ATOM 941 N N . GLU A 1 124 ? -11.111 5.037 11.936 1.00 84.75 124 GLU A N 1
ATOM 942 C CA . GLU A 1 124 ? -9.843 5.139 12.665 1.00 84.75 124 GLU A CA 1
ATOM 943 C C . GLU A 1 124 ? -9.628 3.947 13.609 1.00 84.75 124 GLU A C 1
ATOM 945 O O . GLU A 1 124 ? -8.514 3.441 13.725 1.00 84.75 124 GLU A O 1
ATOM 950 N N . GLN A 1 125 ? -10.700 3.418 14.212 1.00 87.06 125 GLN A N 1
ATOM 951 C CA . GLN A 1 125 ? -10.634 2.254 15.105 1.00 87.06 125 GLN A CA 1
ATOM 952 C C . GLN A 1 125 ? -10.247 0.961 14.377 1.00 87.06 125 GLN A C 1
ATOM 954 O O . GLN A 1 125 ? -9.831 -0.013 15.007 1.00 87.06 125 GLN A O 1
ATOM 959 N N . ASN A 1 126 ? -10.385 0.944 13.051 1.00 89.31 126 ASN A N 1
ATOM 960 C CA . ASN A 1 126 ? -10.081 -0.199 12.204 1.00 89.31 126 ASN A CA 1
ATOM 961 C C . ASN A 1 126 ? -8.689 -0.115 11.557 1.00 89.31 126 ASN A C 1
ATOM 963 O O . ASN A 1 126 ? -8.349 -1.010 10.779 1.00 89.31 126 ASN A O 1
ATOM 967 N N . VAL A 1 127 ? -7.887 0.916 11.854 1.00 91.38 127 VAL A N 1
ATOM 968 C CA . VAL A 1 127 ? -6.535 1.098 11.305 1.00 91.38 127 VAL A CA 1
ATOM 969 C C . VAL A 1 127 ? -5.476 0.696 12.332 1.00 91.38 127 VAL A C 1
ATOM 971 O O . VAL A 1 127 ? -5.366 1.283 13.403 1.00 91.38 127 VAL A O 1
ATOM 974 N N . GLU A 1 128 ? -4.636 -0.278 11.980 1.00 92.88 128 GLU A N 1
ATOM 975 C CA . GLU A 1 128 ? -3.532 -0.738 12.820 1.00 92.88 128 GLU A CA 1
ATOM 976 C C . GLU A 1 128 ? -2.181 -0.632 12.095 1.00 92.88 128 GLU A C 1
ATOM 978 O O . GLU A 1 128 ? -1.915 -1.316 11.101 1.00 92.88 128 GLU A O 1
ATOM 983 N N . LEU A 1 129 ? -1.297 0.222 12.621 1.00 93.12 129 LEU A N 1
ATOM 984 C CA . LEU A 1 129 ? 0.039 0.473 12.078 1.00 93.12 129 LEU A CA 1
ATOM 985 C C . LEU A 1 129 ? 1.111 -0.159 12.978 1.00 93.12 129 LEU A C 1
ATOM 987 O O . LEU A 1 129 ? 1.376 0.301 14.089 1.00 93.12 129 LEU A O 1
ATOM 991 N N . ALA A 1 130 ? 1.760 -1.214 12.490 1.00 92.25 130 ALA A N 1
ATOM 992 C CA . ALA A 1 130 ? 2.737 -1.987 13.243 1.00 92.25 130 ALA A CA 1
ATOM 993 C C . ALA A 1 130 ? 4.178 -1.576 12.909 1.00 92.25 130 ALA A C 1
ATOM 995 O O . ALA A 1 130 ? 4.648 -1.741 11.782 1.00 92.25 130 ALA A O 1
ATOM 996 N N . SER A 1 131 ? 4.936 -1.149 13.923 1.00 91.50 131 SER A N 1
ATOM 997 C CA . SER A 1 131 ? 6.372 -0.814 13.843 1.00 91.50 131 SER A CA 1
ATOM 998 C C . SER A 1 131 ? 7.261 -2.048 13.611 1.00 91.50 131 SER A C 1
ATOM 1000 O O . SER A 1 131 ? 8.035 -2.448 14.479 1.00 91.50 131 SER A O 1
ATOM 1002 N N . SER A 1 132 ? 7.134 -2.707 12.462 1.00 91.19 132 S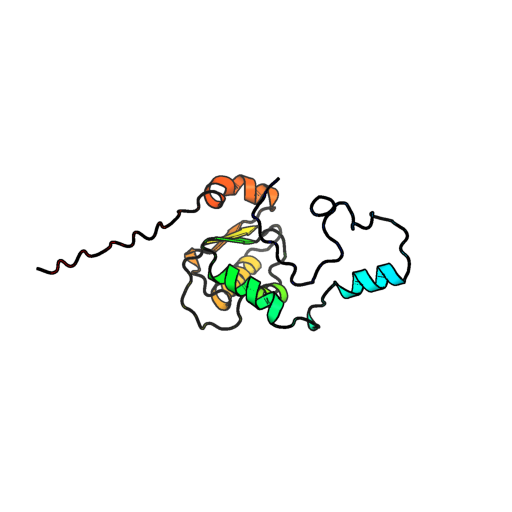ER A N 1
ATOM 1003 C CA . SER A 1 132 ? 7.817 -3.970 12.181 1.00 91.19 132 SER A CA 1
ATOM 1004 C C . SER A 1 132 ? 8.134 -4.136 10.699 1.00 91.19 132 SER A C 1
ATOM 1006 O O . SER A 1 132 ? 7.504 -3.521 9.840 1.00 91.19 132 SER A O 1
ATOM 1008 N N . THR A 1 133 ? 9.120 -4.981 10.395 1.00 92.19 133 THR A N 1
ATOM 1009 C CA . THR A 1 133 ? 9.383 -5.430 9.023 1.00 92.19 133 THR A CA 1
ATOM 1010 C C . THR A 1 133 ? 8.229 -6.297 8.525 1.00 92.19 133 THR A C 1
ATOM 1012 O O . THR A 1 133 ? 7.573 -6.962 9.325 1.00 92.19 133 THR A O 1
ATOM 1015 N N . CYS A 1 134 ? 8.012 -6.376 7.209 1.00 91.00 134 CYS A N 1
ATOM 1016 C CA . CYS A 1 134 ? 6.925 -7.1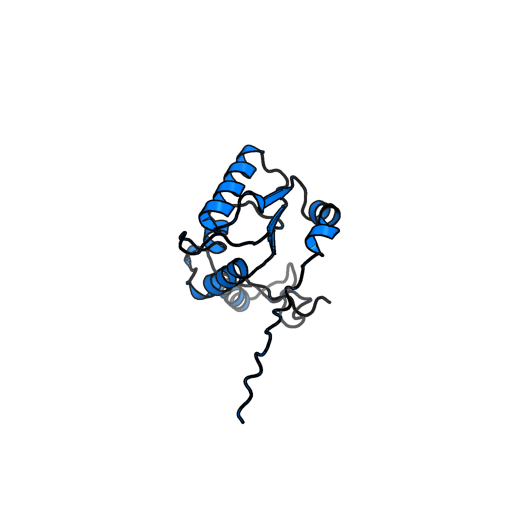86 6.639 1.00 91.00 134 CYS A CA 1
ATOM 1017 C C . CYS A 1 134 ? 6.994 -8.656 7.079 1.00 91.00 134 CYS A C 1
ATOM 1019 O O . CYS A 1 134 ? 5.976 -9.263 7.400 1.00 91.00 134 CYS A O 1
ATOM 1021 N N . ALA A 1 135 ? 8.204 -9.222 7.144 1.00 91.75 135 ALA A N 1
ATOM 1022 C CA . ALA A 1 135 ? 8.412 -10.600 7.580 1.00 91.75 135 ALA A CA 1
ATOM 1023 C C . ALA A 1 135 ? 7.960 -10.819 9.033 1.00 91.75 135 ALA A C 1
ATOM 1025 O O . ALA A 1 135 ? 7.272 -11.794 9.339 1.00 91.75 135 ALA A O 1
ATOM 1026 N N . ARG A 1 136 ? 8.317 -9.891 9.931 1.00 91.81 136 ARG A N 1
ATOM 1027 C CA . ARG A 1 136 ? 7.893 -9.945 11.332 1.00 91.81 136 ARG A CA 1
ATOM 1028 C C . ARG A 1 136 ? 6.396 -9.686 11.470 1.00 91.81 136 ARG A C 1
ATOM 1030 O O . ARG A 1 136 ? 5.730 -10.427 12.182 1.00 91.81 136 ARG A O 1
ATOM 1037 N N . PHE A 1 137 ? 5.875 -8.706 10.741 1.00 93.19 137 PHE A N 1
ATOM 1038 C CA . PHE A 1 137 ? 4.456 -8.389 10.686 1.00 93.19 137 PHE A CA 1
ATOM 1039 C C . PHE A 1 137 ? 3.616 -9.626 10.339 1.00 93.19 137 PHE A C 1
ATOM 1041 O O . PHE A 1 137 ? 2.725 -9.992 11.096 1.00 93.19 137 PHE A O 1
ATOM 1048 N N . PHE A 1 138 ? 3.950 -10.361 9.274 1.00 90.88 138 PHE A N 1
ATOM 1049 C CA . PHE A 1 138 ? 3.227 -11.589 8.923 1.00 90.88 138 PHE A CA 1
ATOM 1050 C C . PHE A 1 138 ? 3.267 -12.659 10.012 1.00 90.88 138 PHE A C 1
ATOM 1052 O O . PHE A 1 138 ? 2.271 -13.347 10.238 1.00 90.88 138 PHE A O 1
ATOM 1059 N N . ARG A 1 139 ? 4.410 -12.820 10.684 1.00 91.00 139 ARG A N 1
ATOM 1060 C CA . ARG A 1 139 ? 4.552 -13.790 11.772 1.00 91.00 139 ARG A CA 1
ATOM 1061 C C . ARG A 1 139 ? 3.672 -13.418 12.962 1.00 91.00 139 ARG A C 1
ATOM 1063 O O . ARG A 1 139 ? 2.970 -14.283 13.489 1.00 91.00 139 ARG A O 1
ATOM 1070 N N . ASP A 1 140 ? 3.715 -12.153 13.357 1.00 91.75 140 ASP A N 1
ATOM 1071 C CA . ASP A 1 140 ? 3.074 -11.653 14.569 1.00 91.75 140 ASP A CA 1
ATOM 1072 C C . ASP A 1 140 ? 1.545 -11.525 14.348 1.00 91.75 140 ASP A C 1
ATOM 1074 O O . ASP A 1 140 ? 0.755 -11.936 15.197 1.00 91.75 140 ASP A O 1
ATOM 1078 N N . TYR A 1 141 ? 1.114 -11.118 13.147 1.00 90.50 141 TYR A N 1
ATOM 1079 C CA . TYR A 1 141 ? -0.295 -10.923 12.777 1.00 90.50 141 TYR A CA 1
ATOM 1080 C C . TYR A 1 141 ? -0.959 -12.129 12.107 1.00 90.50 141 TYR A C 1
ATOM 1082 O O . TYR A 1 141 ? -2.127 -12.042 11.722 1.00 90.50 141 TYR A O 1
ATOM 1090 N N . ARG A 1 142 ? -0.276 -13.277 11.986 1.00 89.25 142 ARG A N 1
ATOM 1091 C CA . ARG A 1 142 ? -0.780 -14.455 11.249 1.00 89.25 142 ARG A CA 1
ATOM 1092 C C . ARG A 1 142 ? -2.241 -14.792 11.567 1.00 89.25 142 ARG A C 1
ATOM 1094 O O . ARG A 1 142 ? -3.043 -14.983 10.664 1.00 89.25 142 ARG A O 1
ATOM 1101 N N . ARG A 1 143 ? -2.627 -14.814 12.848 1.00 85.81 143 ARG A N 1
ATOM 1102 C CA . ARG A 1 143 ? -3.999 -15.170 13.255 1.00 85.81 143 ARG A CA 1
ATOM 1103 C C . ARG A 1 143 ? -5.024 -14.159 12.747 1.00 85.81 143 ARG A C 1
ATOM 1105 O O . ARG A 1 143 ? -6.072 -14.557 12.254 1.00 85.81 143 ARG A O 1
ATOM 1112 N N . THR A 1 144 ? -4.703 -12.876 12.837 1.00 87.31 144 THR A N 1
ATOM 1113 C CA . THR A 1 144 ? -5.577 -11.780 12.416 1.00 87.31 144 THR A CA 1
ATOM 1114 C C . THR A 1 144 ? -5.691 -11.702 10.895 1.00 87.31 144 THR A C 1
ATOM 1116 O O . THR A 1 144 ? -6.782 -11.478 10.375 1.00 87.31 144 THR A O 1
ATOM 1119 N N . LEU A 1 145 ? -4.591 -11.946 10.176 1.00 85.50 145 LEU A N 1
ATOM 1120 C CA . LEU A 1 145 ? -4.559 -11.935 8.710 1.00 85.50 145 LEU A CA 1
ATOM 1121 C C . LEU A 1 145 ? -5.303 -13.121 8.084 1.00 85.50 145 LEU A C 1
ATOM 1123 O O . LEU A 1 145 ? -5.944 -12.957 7.052 1.00 85.50 145 LEU A O 1
ATOM 1127 N N . PHE A 1 146 ? -5.267 -14.299 8.711 1.00 78.56 146 PHE A N 1
ATOM 1128 C CA . PHE A 1 146 ? -5.943 -15.492 8.187 1.00 78.56 146 PHE A CA 1
ATOM 1129 C C . PHE A 1 146 ? -7.411 -15.629 8.629 1.00 78.56 146 PHE A C 1
ATOM 1131 O O . PHE A 1 146 ? -8.118 -16.505 8.131 1.00 78.56 146 PHE A O 1
ATOM 1138 N N . PHE A 1 147 ? -7.908 -14.772 9.527 1.00 65.62 147 PHE A N 1
ATOM 1139 C CA . PHE A 1 147 ? -9.295 -14.824 9.994 1.00 65.62 147 PHE A CA 1
ATOM 1140 C C . PHE A 1 147 ? -10.197 -13.853 9.217 1.00 65.62 147 PHE A C 1
ATOM 1142 O O . PHE A 1 147 ? -10.473 -12.734 9.659 1.00 65.62 147 PHE A O 1
ATOM 1149 N N . VAL A 1 148 ? -10.707 -14.307 8.067 1.00 58.50 148 VAL A N 1
ATOM 1150 C CA . VAL A 1 148 ? -11.748 -13.602 7.300 1.00 58.50 148 VAL A CA 1
ATOM 1151 C C . VAL A 1 148 ? -13.100 -14.262 7.566 1.00 58.50 148 VAL A C 1
ATOM 1153 O O . VAL A 1 148 ? -13.386 -15.369 7.120 1.00 58.50 148 VAL A O 1
ATOM 1156 N N . ARG A 1 149 ? -13.968 -13.578 8.314 1.00 50.69 149 ARG A N 1
ATOM 1157 C CA . ARG A 1 149 ? -15.304 -14.074 8.668 1.00 50.69 149 ARG A CA 1
ATOM 1158 C C . ARG A 1 149 ? -16.247 -13.960 7.464 1.00 50.69 149 ARG A C 1
ATOM 1160 O O . ARG A 1 149 ? -16.823 -12.895 7.247 1.00 50.69 149 ARG A O 1
ATOM 1167 N N . SER A 1 150 ? -16.434 -15.019 6.676 1.00 45.44 150 SER A N 1
ATOM 1168 C CA . SER A 1 150 ? -17.397 -15.026 5.561 1.00 45.44 150 SER A CA 1
ATOM 1169 C C . SER A 1 150 ? -18.806 -14.695 6.071 1.00 45.44 150 SER A C 1
ATOM 1171 O O . SER A 1 150 ? -19.394 -15.463 6.830 1.00 45.44 150 SER A O 1
ATOM 1173 N N . ARG A 1 151 ? -19.381 -13.554 5.661 1.00 45.19 151 ARG A N 1
ATOM 1174 C CA . ARG A 1 151 ? -20.825 -13.336 5.837 1.00 45.19 151 ARG A CA 1
ATOM 1175 C C . ARG A 1 151 ? -21.495 -14.138 4.723 1.00 45.19 151 ARG A C 1
ATOM 1177 O O . ARG A 1 151 ? -21.550 -13.667 3.593 1.00 45.19 151 ARG A O 1
ATOM 1184 N N . LYS A 1 152 ? -21.970 -15.354 5.012 1.00 36.69 152 LYS A N 1
ATOM 1185 C CA . LYS A 1 152 ? -23.002 -15.962 4.162 1.00 36.69 152 LYS A CA 1
ATOM 1186 C C . LYS A 1 152 ? -24.210 -15.026 4.236 1.00 36.69 152 LYS A C 1
ATOM 1188 O O . LYS A 1 152 ? -24.785 -14.871 5.309 1.00 36.69 152 LYS A O 1
ATOM 1193 N N . LYS A 1 153 ? -24.568 -14.365 3.131 1.00 38.91 153 LYS A N 1
ATOM 1194 C CA . LYS A 1 153 ? -25.901 -13.769 3.000 1.00 38.91 153 LYS A CA 1
ATOM 1195 C C . LYS A 1 153 ? -26.893 -14.931 3.027 1.00 38.91 153 LYS A C 1
ATOM 1197 O O . LYS A 1 153 ? -27.006 -15.664 2.051 1.00 38.91 153 LYS A O 1
ATOM 1202 N N . VAL A 1 154 ? -27.555 -15.133 4.161 1.00 43.66 154 VAL A N 1
ATOM 1203 C CA . VAL A 1 154 ? -28.779 -15.930 4.223 1.00 43.66 154 VAL A CA 1
ATOM 1204 C C . VAL A 1 154 ? -29.859 -15.050 3.606 1.00 43.66 154 VAL A C 1
ATOM 1206 O O . VAL A 1 154 ? -30.386 -14.160 4.265 1.00 43.66 154 VAL A O 1
ATOM 1209 N N . PHE A 1 155 ? -30.125 -15.232 2.315 1.00 40.03 155 PHE A N 1
ATOM 1210 C CA . PHE A 1 155 ? -31.374 -14.752 1.739 1.00 40.03 155 PHE A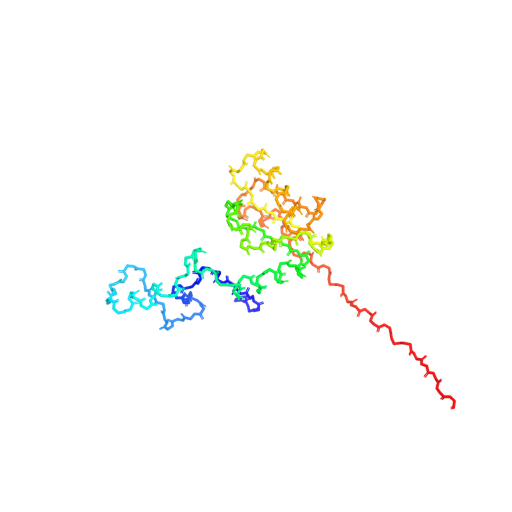 CA 1
ATOM 1211 C C . PHE A 1 155 ? -32.447 -15.770 2.113 1.00 40.03 155 PHE A C 1
ATOM 1213 O O . PHE A 1 155 ? -32.506 -16.862 1.553 1.00 40.03 155 PHE A O 1
ATOM 1220 N N . GLY A 1 156 ? -33.240 -15.424 3.127 1.00 36.56 156 GLY A N 1
ATOM 1221 C CA . GLY A 1 156 ? -34.501 -16.095 3.398 1.00 36.56 156 GLY A CA 1
ATOM 1222 C C . GLY A 1 156 ? -35.457 -15.833 2.240 1.00 36.56 156 GLY A C 1
ATOM 1223 O O . GLY A 1 156 ? -35.667 -14.686 1.850 1.00 36.56 156 GLY A O 1
ATOM 1224 N N . VAL A 1 157 ? -36.004 -16.905 1.681 1.00 48.06 157 VAL A N 1
ATOM 1225 C CA . VAL A 1 157 ? -37.162 -16.853 0.788 1.00 48.06 157 VAL A CA 1
ATOM 1226 C C . VAL A 1 157 ? -38.398 -16.686 1.675 1.00 48.06 157 VAL A C 1
ATOM 1228 O O . VAL A 1 157 ? -38.606 -17.542 2.537 1.00 48.06 157 VAL A O 1
ATOM 1231 N N . PRO A 1 158 ? -39.244 -15.657 1.505 1.00 44.44 158 PRO A N 1
ATOM 1232 C CA . PRO A 1 158 ? -40.602 -15.732 2.006 1.00 44.44 158 PRO A CA 1
ATOM 1233 C C . PRO A 1 158 ? -41.419 -16.551 1.007 1.00 44.44 158 PRO A C 1
ATOM 1235 O O . PRO A 1 158 ? -41.639 -16.138 -0.131 1.00 44.44 158 PRO A O 1
ATOM 1238 N N . SER A 1 159 ? -41.854 -17.730 1.444 1.00 50.84 159 SER A N 1
ATOM 1239 C CA . SER A 1 159 ? -42.967 -18.443 0.831 1.00 50.84 159 SER A CA 1
ATOM 1240 C C . SER A 1 159 ? -44.206 -17.553 0.887 1.00 50.84 159 SER A C 1
ATOM 1242 O O . SER A 1 159 ? -44.649 -17.192 1.979 1.00 50.84 159 SER A O 1
ATOM 1244 N N . VAL A 1 160 ? -44.790 -17.238 -0.262 1.00 52.22 160 VAL A N 1
ATOM 1245 C CA . VAL A 1 160 ? -46.156 -16.715 -0.318 1.00 52.22 160 VAL A CA 1
ATOM 1246 C C . VAL A 1 160 ? -46.983 -17.760 -1.046 1.00 52.22 160 VAL A C 1
ATOM 1248 O O . VAL A 1 160 ? -46.769 -18.022 -2.227 1.00 52.22 160 VAL A O 1
ATOM 1251 N N . GLY A 1 161 ? -47.849 -18.428 -0.285 1.00 44.16 161 GLY A N 1
ATOM 1252 C CA . GLY A 1 161 ? -48.830 -19.363 -0.810 1.00 44.16 161 GLY A CA 1
ATOM 1253 C C . GLY A 1 161 ? -49.875 -18.627 -1.642 1.00 44.16 161 GLY A C 1
ATOM 1254 O O . GLY A 1 161 ? -50.354 -17.564 -1.249 1.00 44.16 161 GLY A O 1
ATOM 1255 N N . GLY A 1 162 ? -50.211 -19.209 -2.787 1.00 45.28 162 GLY A N 1
ATOM 1256 C CA . GLY A 1 162 ? -51.441 -18.930 -3.514 1.00 45.28 162 GLY A CA 1
ATOM 1257 C C . GLY A 1 162 ? -52.355 -20.134 -3.338 1.00 45.28 162 GLY A C 1
ATOM 1258 O O . GLY A 1 162 ? -51.941 -21.253 -3.646 1.00 45.28 162 GLY A O 1
ATOM 1259 N N . ALA A 1 163 ? -53.522 -19.881 -2.752 1.00 47.53 163 ALA A N 1
ATOM 1260 C CA . ALA A 1 163 ? -54.669 -20.779 -2.739 1.00 47.53 163 ALA A CA 1
ATOM 1261 C C . ALA A 1 163 ? -55.255 -20.948 -4.149 1.00 47.53 163 ALA A C 1
ATOM 1263 O O . ALA A 1 163 ? -55.056 -20.026 -4.975 1.00 47.53 163 ALA A O 1
#